Protein AF-A0A3Q0JNI1-F1 (afdb_monomer_lite)

Secondary structure (DSSP, 8-state):
--GGGTT-EEE-TT--EEEEEEEEEPTTS-SEEEEEEESSTTT-SBSSEETTEE----SSTT-EEEE-GGG-B----HHHHHHHHHT----TT-TTT-HHHHHHHH--------S-TT-----

Foldseek 3Di:
DCCVQAQFWKAFPVGWIWGFHAWQDDPPDDDIWTKTQTPDLQPAQAQCDDPPDHGGGHPHGRRIDIDDPVRIDRDDDPVRVCCVVPVPDPDPPDVPDCPPVCCVPPVDDDDDPPDPPPPDDDD

Radius of gyration: 22.75 Å; chains: 1; bounding box: 45×42×65 Å

InterPro domains:
  IPR000938 CAP Gly-rich domain [PF01302] (6-71)
  IPR000938 CAP Gly-rich domain [PS00845] (24-56)
  IPR000938 CAP Gly-rich domain [PS50245] (24-68)
  IPR000938 CAP Gly-rich domain [SM01052] (6-73)
  IPR036859 CAP Gly-rich domain superfamily [G3DSA:2.30.30.190] (3-88)
  IPR036859 CAP Gly-rich domain superfamily [SSF74924] (2-120)

Sequence (123 aa):
MMEDDIGLRVCDSEGHRGTIRYVGSVEGTQGVWYGIDWDSETRGKHDGSHNGVKYFWTHSTTSGSFMRRDKLNFGSSFMEALHRKYVETDNELTVRENVEEVKASINAPFLELVGFDQVHEEQ

Organism: Diaphorina citri (NCBI:txid121845)

Structure (mmCIF, N/CA/C/O backbone):
data_AF-A0A3Q0JNI1-F1
#
_entry.id   AF-A0A3Q0JNI1-F1
#
loop_
_atom_site.group_PDB
_atom_site.id
_atom_site.type_symbol
_atom_site.label_atom_id
_atom_site.label_alt_id
_atom_site.label_comp_id
_atom_site.label_asym_id
_atom_site.label_entity_id
_atom_site.label_seq_id
_atom_site.pdbx_PDB_ins_code
_atom_site.Cartn_x
_atom_site.Cartn_y
_atom_site.Cartn_z
_atom_site.occupancy
_atom_site.B_iso_or_equiv
_atom_site.auth_seq_id
_atom_site.auth_comp_id
_atom_site.auth_asym_id
_atom_site.auth_atom_id
_atom_site.pdbx_PDB_model_num
ATOM 1 N N . MET A 1 1 ? -6.968 -14.472 -5.081 1.00 59.44 1 MET A N 1
ATOM 2 C CA . MET A 1 1 ? -6.125 -13.954 -6.179 1.00 59.44 1 MET A CA 1
ATOM 3 C C . MET A 1 1 ? -5.735 -12.477 -6.019 1.00 59.44 1 MET A C 1
ATOM 5 O O . MET A 1 1 ? -5.139 -11.935 -6.929 1.00 59.44 1 MET A O 1
ATOM 9 N N . MET A 1 2 ? -6.061 -11.799 -4.901 1.00 67.06 2 MET A N 1
ATOM 10 C CA . MET A 1 2 ? -5.484 -10.477 -4.559 1.00 67.06 2 MET A CA 1
ATOM 11 C C . MET A 1 2 ? -4.375 -10.578 -3.495 1.00 67.06 2 MET A C 1
ATOM 13 O O . MET A 1 2 ? -3.690 -9.601 -3.225 1.00 67.06 2 MET A O 1
ATOM 17 N N . GLU A 1 3 ? -4.190 -11.753 -2.884 1.00 77.88 3 GLU A N 1
ATOM 18 C CA . GLU A 1 3 ? -3.079 -12.023 -1.958 1.00 77.88 3 GLU A CA 1
ATOM 19 C C . GLU A 1 3 ? -1.728 -12.065 -2.680 1.00 77.88 3 GLU A C 1
ATOM 21 O O . GLU A 1 3 ? -0.707 -11.757 -2.072 1.00 77.88 3 GLU A O 1
ATOM 26 N N . ASP A 1 4 ? -1.734 -12.356 -3.984 1.00 87.31 4 ASP A N 1
ATOM 27 C CA . ASP A 1 4 ? -0.543 -12.374 -4.840 1.00 87.31 4 ASP A CA 1
ATOM 28 C C . ASP A 1 4 ? 0.128 -10.988 -4.950 1.00 87.31 4 ASP A C 1
ATOM 30 O O . ASP A 1 4 ? 1.292 -10.886 -5.331 1.00 87.31 4 ASP A O 1
ATOM 34 N N . ASP A 1 5 ? -0.584 -9.917 -4.571 1.00 93.19 5 ASP A N 1
ATOM 35 C CA . ASP A 1 5 ? -0.044 -8.558 -4.539 1.00 93.19 5 ASP A CA 1
ATOM 36 C C . ASP A 1 5 ? 0.902 -8.321 -3.335 1.00 93.19 5 ASP A C 1
ATOM 38 O O . ASP A 1 5 ? 1.634 -7.326 -3.303 1.00 93.19 5 ASP A O 1
ATOM 42 N N . ILE A 1 6 ? 0.900 -9.193 -2.315 1.00 96.06 6 ILE A N 1
ATOM 43 C CA . ILE A 1 6 ? 1.763 -9.040 -1.133 1.00 96.06 6 ILE A CA 1
ATOM 44 C C . ILE A 1 6 ? 3.235 -9.190 -1.539 1.00 96.06 6 ILE A C 1
ATOM 46 O O . ILE A 1 6 ? 3.636 -10.134 -2.209 1.00 96.06 6 ILE A O 1
ATOM 50 N N . GLY A 1 7 ? 4.065 -8.250 -1.089 1.00 95.38 7 GLY A N 1
ATOM 51 C CA . GLY A 1 7 ? 5.483 -8.166 -1.436 1.00 95.38 7 GLY A CA 1
ATOM 52 C C . GLY A 1 7 ? 5.768 -7.309 -2.669 1.00 95.38 7 GLY A C 1
ATOM 53 O O . GLY A 1 7 ? 6.922 -6.928 -2.875 1.00 95.38 7 GLY A O 1
ATOM 54 N N . LEU A 1 8 ? 4.747 -6.934 -3.449 1.00 94.88 8 LEU A N 1
ATOM 55 C CA . LEU A 1 8 ? 4.937 -6.031 -4.578 1.00 94.88 8 LEU A CA 1
ATOM 56 C C . LEU A 1 8 ? 5.331 -4.625 -4.120 1.00 94.88 8 LEU A C 1
ATOM 58 O O . LEU A 1 8 ? 4.919 -4.124 -3.065 1.00 94.88 8 LEU A O 1
ATOM 62 N N . ARG A 1 9 ? 6.132 -3.983 -4.971 1.00 95.50 9 ARG A N 1
ATOM 63 C CA . ARG A 1 9 ? 6.552 -2.594 -4.828 1.00 95.50 9 ARG A CA 1
ATOM 64 C C . ARG A 1 9 ? 5.524 -1.687 -5.474 1.00 95.50 9 ARG A C 1
ATOM 66 O O . ARG A 1 9 ? 5.149 -1.884 -6.624 1.00 95.50 9 ARG A O 1
ATOM 73 N N . VAL A 1 10 ? 5.111 -0.675 -4.728 1.00 96.88 10 VAL A N 1
ATOM 74 C CA . VAL A 1 10 ? 4.124 0.305 -5.168 1.00 96.88 10 VAL A CA 1
ATOM 75 C C . VAL A 1 10 ? 4.648 1.712 -4.964 1.00 96.88 10 VAL A C 1
ATOM 77 O O . VAL A 1 10 ? 5.511 1.952 -4.113 1.00 96.88 10 VAL A O 1
ATOM 80 N N . CYS A 1 11 ? 4.103 2.652 -5.727 1.00 97.31 11 CYS A N 1
ATOM 81 C CA . CYS A 1 11 ? 4.239 4.068 -5.432 1.00 97.31 11 CYS A CA 1
ATOM 82 C C . CYS A 1 11 ? 2.882 4.764 -5.344 1.00 97.31 11 CYS A C 1
ATOM 84 O O . CYS A 1 11 ? 1.916 4.351 -5.987 1.00 97.31 11 CYS A O 1
ATOM 86 N N . ASP A 1 12 ? 2.799 5.814 -4.533 1.00 96.69 12 ASP A N 1
ATOM 87 C CA . ASP A 1 12 ? 1.640 6.705 -4.546 1.00 96.69 12 ASP A CA 1
ATOM 88 C C . ASP A 1 12 ? 1.743 7.745 -5.680 1.00 96.69 12 ASP A C 1
ATOM 90 O O . ASP A 1 12 ? 2.700 7.767 -6.460 1.00 96.69 12 ASP A O 1
ATOM 94 N N . SER A 1 13 ? 0.737 8.614 -5.782 1.00 95.25 13 SER A N 1
ATOM 95 C CA . SER A 1 13 ? 0.697 9.699 -6.770 1.00 95.25 13 SER A CA 1
ATOM 96 C C . SER A 1 13 ? 1.768 10.774 -6.567 1.00 95.25 13 SER A C 1
ATOM 98 O O . SER A 1 13 ? 2.012 11.559 -7.476 1.00 95.25 13 SER A O 1
ATOM 100 N N . GLU A 1 14 ? 2.379 10.836 -5.384 1.00 95.56 14 GLU A N 1
ATOM 101 C CA . GLU A 1 14 ? 3.425 11.801 -5.029 1.00 95.56 14 GLU A CA 1
ATOM 102 C C . GLU A 1 14 ? 4.835 11.203 -5.198 1.00 95.56 14 GLU A C 1
ATOM 104 O O . GLU A 1 14 ? 5.833 11.887 -4.989 1.00 95.56 14 GLU A O 1
ATOM 109 N N . GLY A 1 15 ? 4.931 9.935 -5.616 1.00 95.69 15 GLY A N 1
ATOM 110 C CA . GLY A 1 15 ? 6.188 9.238 -5.873 1.00 95.69 15 GLY A CA 1
ATOM 111 C C . GLY A 1 15 ? 6.791 8.536 -4.654 1.00 95.69 15 GLY A C 1
ATOM 112 O O . GLY A 1 15 ? 7.879 7.962 -4.772 1.00 95.69 15 GLY A O 1
ATOM 113 N N . HIS A 1 16 ? 6.109 8.516 -3.506 1.00 97.50 16 HIS A N 1
ATOM 114 C CA . HIS A 1 16 ? 6.560 7.751 -2.345 1.00 97.50 16 HIS A CA 1
ATOM 115 C C . HIS A 1 16 ? 6.454 6.262 -2.630 1.00 97.50 16 HIS A C 1
ATOM 117 O O . HIS A 1 16 ? 5.440 5.794 -3.145 1.00 97.50 16 HIS A O 1
ATOM 123 N N . ARG A 1 17 ? 7.498 5.513 -2.276 1.00 97.81 17 ARG A N 1
ATOM 124 C CA . ARG A 1 17 ? 7.601 4.083 -2.562 1.00 97.81 17 ARG A CA 1
ATOM 125 C C . ARG A 1 17 ? 7.418 3.257 -1.300 1.00 97.81 17 ARG A C 1
ATOM 127 O O . ARG A 1 17 ? 7.830 3.673 -0.218 1.00 97.81 17 ARG A O 1
ATOM 134 N N . GLY A 1 18 ? 6.797 2.096 -1.451 1.00 97.69 18 GLY A N 1
ATOM 135 C CA . GLY A 1 18 ? 6.553 1.169 -0.356 1.00 97.69 18 GLY A CA 1
ATOM 136 C C . GLY A 1 18 ? 6.304 -0.251 -0.841 1.00 97.69 18 GLY A C 1
ATOM 137 O O . GLY A 1 18 ? 6.245 -0.523 -2.043 1.00 97.69 18 GLY A O 1
ATOM 138 N N . THR A 1 19 ? 6.175 -1.162 0.117 1.00 97.81 19 THR A N 1
ATOM 139 C CA . THR A 1 19 ? 5.886 -2.578 -0.122 1.00 97.81 19 THR A CA 1
ATOM 140 C C . THR A 1 19 ? 4.502 -2.913 0.411 1.00 97.81 19 THR A C 1
ATOM 142 O O . THR A 1 19 ? 4.171 -2.563 1.546 1.00 97.81 19 THR A O 1
ATOM 145 N N . ILE A 1 20 ? 3.705 -3.639 -0.370 1.00 98.00 20 ILE A N 1
ATOM 146 C CA . ILE A 1 20 ? 2.439 -4.195 0.115 1.00 98.00 20 ILE A CA 1
ATOM 147 C C . ILE A 1 20 ? 2.745 -5.306 1.125 1.00 98.00 20 ILE A C 1
ATOM 149 O O . ILE A 1 20 ? 3.437 -6.273 0.815 1.00 98.00 20 ILE A O 1
ATOM 153 N N . ARG A 1 21 ? 2.219 -5.183 2.341 1.00 98.00 21 ARG A N 1
ATOM 154 C CA . ARG A 1 21 ? 2.344 -6.172 3.423 1.00 98.00 21 ARG A CA 1
ATOM 155 C C . ARG A 1 21 ? 1.028 -6.855 3.774 1.00 98.00 21 ARG A C 1
ATOM 157 O O . ARG A 1 21 ? 1.045 -7.869 4.461 1.00 98.00 21 ARG A O 1
ATOM 164 N N . TYR A 1 22 ? -0.096 -6.295 3.337 1.00 98.00 22 TYR A N 1
ATOM 165 C CA . TYR A 1 22 ? -1.424 -6.814 3.636 1.00 98.00 22 TYR A CA 1
ATOM 166 C C . TYR A 1 22 ? -2.397 -6.477 2.512 1.00 98.00 22 TYR A C 1
ATOM 168 O O . TYR A 1 22 ? -2.371 -5.358 1.999 1.00 98.00 22 TYR A O 1
ATOM 176 N N . VAL A 1 23 ? -3.282 -7.415 2.179 1.00 98.12 23 VAL A N 1
ATOM 177 C CA . VAL A 1 23 ? -4.425 -7.185 1.292 1.00 98.12 23 VAL A CA 1
ATOM 178 C C . VAL A 1 23 ? -5.645 -7.861 1.901 1.00 98.12 23 VAL A C 1
ATOM 180 O O . VAL A 1 23 ? -5.667 -9.078 2.048 1.00 98.12 23 VAL A O 1
ATOM 183 N N . GLY A 1 24 ? -6.662 -7.087 2.277 1.00 96.88 24 GLY A N 1
ATOM 184 C CA . GLY A 1 24 ? -7.862 -7.654 2.890 1.00 96.88 24 GLY A CA 1
ATOM 185 C C . GLY A 1 24 ? -8.787 -6.632 3.540 1.00 96.88 24 GLY A C 1
ATOM 186 O O . GLY A 1 24 ? -8.622 -5.423 3.384 1.00 96.88 24 GLY A O 1
ATOM 187 N N . SER A 1 25 ? -9.806 -7.123 4.240 1.00 96.81 25 SER A N 1
ATOM 188 C CA . SER A 1 25 ? -10.762 -6.296 4.979 1.00 96.81 25 SER A CA 1
ATOM 189 C C . SER A 1 25 ? -10.187 -5.813 6.310 1.00 96.81 25 SER A C 1
ATOM 191 O O . SER A 1 25 ? -9.659 -6.609 7.081 1.00 96.81 25 SER A O 1
ATOM 193 N N . VAL A 1 26 ? -10.394 -4.537 6.630 1.00 97.12 26 VAL A N 1
ATOM 194 C CA . VAL A 1 26 ? -10.060 -3.966 7.942 1.00 97.12 26 VAL A CA 1
ATOM 195 C C . VAL A 1 26 ? -11.342 -3.805 8.754 1.00 97.12 26 VAL A C 1
ATOM 197 O O . VAL A 1 26 ? -12.338 -3.289 8.241 1.00 97.12 26 VAL A O 1
ATOM 200 N N . GLU A 1 27 ? -11.330 -4.248 10.010 1.00 96.62 27 GLU A N 1
ATOM 201 C CA . GLU A 1 27 ? -12.488 -4.201 10.905 1.00 96.62 27 GLU A CA 1
ATOM 202 C C . GLU A 1 27 ? -13.070 -2.783 11.010 1.00 96.6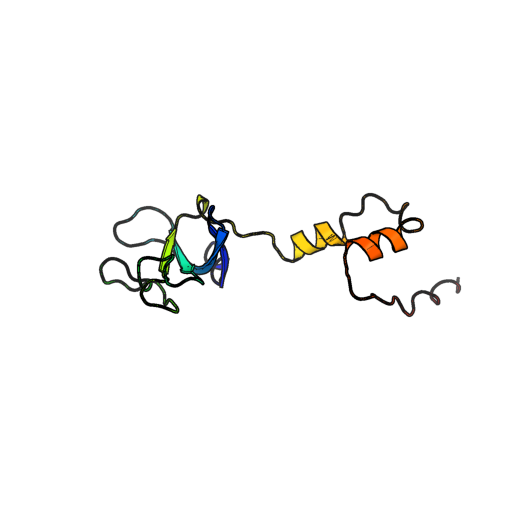2 27 GLU A C 1
ATOM 204 O O . GL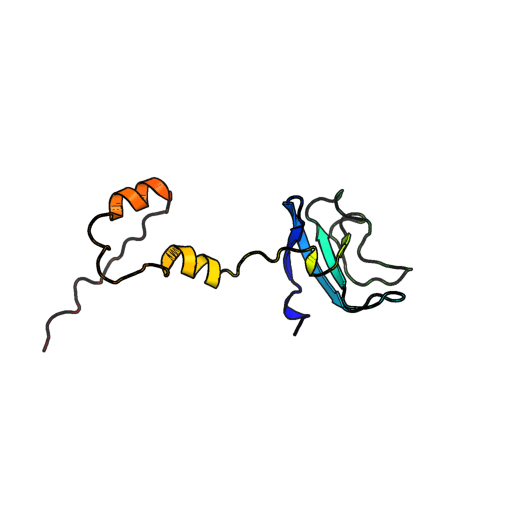U A 1 27 ? -12.341 -1.796 11.120 1.00 96.62 27 GLU A O 1
ATOM 209 N N . GLY A 1 28 ? -14.399 -2.678 10.942 1.00 94.94 28 GLY A N 1
ATOM 210 C CA . GLY A 1 28 ? -15.105 -1.394 10.971 1.00 94.94 28 GLY A CA 1
ATOM 211 C C . GLY A 1 28 ? -15.069 -0.613 9.653 1.00 94.94 28 GLY A C 1
ATOM 212 O O . GLY A 1 28 ? -15.575 0.505 9.594 1.00 94.94 28 GLY A O 1
ATOM 213 N N . THR A 1 29 ? -14.515 -1.185 8.580 1.00 95.94 29 THR A N 1
ATOM 214 C CA . THR A 1 29 ? -14.461 -0.549 7.257 1.00 95.94 29 THR A CA 1
ATOM 215 C C . THR A 1 29 ? -15.037 -1.457 6.170 1.00 95.94 29 THR A C 1
ATOM 217 O O . THR A 1 29 ? -15.132 -2.671 6.330 1.00 95.94 29 THR A O 1
ATOM 220 N N . GLN A 1 30 ? -15.429 -0.867 5.040 1.00 96.44 30 GLN A N 1
ATOM 221 C CA . GLN A 1 30 ? -15.937 -1.615 3.888 1.00 96.44 30 GLN A CA 1
ATOM 222 C C . GLN A 1 30 ? -14.862 -1.805 2.813 1.00 96.44 30 GLN A C 1
ATOM 224 O O . GLN A 1 30 ? -14.043 -0.915 2.566 1.00 96.44 30 GLN A O 1
ATOM 229 N N . GLY A 1 31 ? -14.921 -2.936 2.111 1.00 95.69 31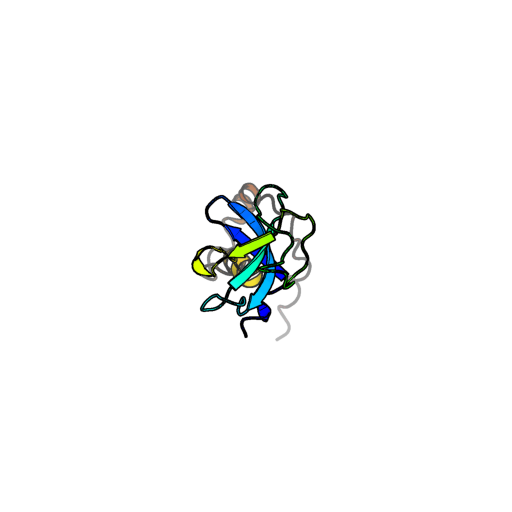 GLY A N 1
ATOM 230 C CA . GLY A 1 31 ? -14.062 -3.248 0.969 1.00 95.69 31 GLY A CA 1
ATOM 231 C C . GLY A 1 31 ? -12.635 -3.665 1.339 1.00 95.69 31 GLY A C 1
ATOM 232 O O . GLY A 1 31 ? -12.279 -3.792 2.508 1.00 95.69 31 GLY A O 1
ATOM 233 N N . VAL A 1 32 ?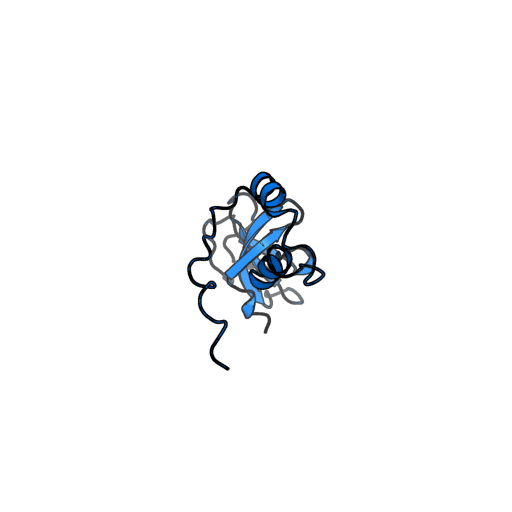 -11.816 -3.868 0.306 1.00 96.75 32 VAL A N 1
ATOM 234 C CA . VAL A 1 32 ? -10.426 -4.329 0.432 1.00 96.75 32 VAL A CA 1
ATOM 235 C C . VAL A 1 32 ? -9.481 -3.148 0.649 1.00 96.75 32 VAL A C 1
ATOM 237 O O . VAL A 1 32 ? -9.622 -2.088 0.027 1.00 96.75 32 VAL A O 1
ATOM 240 N N . TRP A 1 33 ? -8.507 -3.350 1.526 1.00 97.94 33 TRP A N 1
ATOM 241 C CA . TRP A 1 33 ? -7.439 -2.419 1.845 1.00 97.94 33 TRP A CA 1
ATOM 242 C C . TRP A 1 33 ? -6.083 -3.038 1.576 1.00 97.94 33 TRP A C 1
ATOM 244 O O . TRP A 1 33 ? -5.868 -4.223 1.816 1.00 97.94 33 TRP A O 1
ATOM 254 N N . TYR A 1 34 ? -5.167 -2.185 1.139 1.00 98.31 34 TYR A N 1
ATOM 255 C CA . TYR A 1 34 ? -3.767 -2.504 0.943 1.00 98.31 34 TYR A CA 1
ATOM 256 C C . TYR A 1 34 ? -2.975 -1.885 2.087 1.00 98.31 34 TYR A C 1
ATOM 258 O O . TYR A 1 34 ? -2.904 -0.662 2.209 1.00 98.31 34 TYR A O 1
ATOM 266 N N . GLY A 1 35 ? -2.419 -2.727 2.951 1.00 98.19 35 GLY A N 1
ATOM 267 C CA . GLY A 1 35 ? -1.483 -2.310 3.983 1.00 98.19 35 GLY A CA 1
ATOM 268 C C . GLY A 1 35 ? -0.097 -2.143 3.382 1.00 98.19 35 GLY A C 1
ATOM 269 O O . GLY A 1 35 ? 0.470 -3.110 2.877 1.00 98.19 35 GLY A O 1
ATOM 270 N N . ILE A 1 36 ? 0.426 -0.924 3.412 1.00 98.44 36 ILE A N 1
ATOM 271 C CA . ILE A 1 36 ? 1.712 -0.546 2.830 1.00 98.44 36 ILE A CA 1
ATOM 272 C C . ILE A 1 36 ? 2.693 -0.223 3.946 1.00 98.44 36 ILE A C 1
ATOM 274 O O . ILE A 1 36 ? 2.350 0.517 4.865 1.00 98.44 36 ILE A O 1
ATOM 278 N N . ASP A 1 37 ? 3.901 -0.756 3.834 1.00 98.56 37 ASP A N 1
ATOM 279 C CA . ASP A 1 37 ? 5.088 -0.365 4.594 1.00 98.56 37 ASP A CA 1
ATOM 280 C C . ASP A 1 37 ? 5.919 0.551 3.687 1.00 98.56 37 ASP A C 1
ATOM 282 O O . ASP A 1 37 ? 6.497 0.091 2.697 1.00 98.56 37 ASP A O 1
ATOM 286 N N . TRP A 1 38 ? 5.857 1.861 3.936 1.00 98.44 38 TRP A N 1
ATOM 287 C CA . TRP A 1 38 ? 6.553 2.874 3.139 1.00 98.44 38 TRP A CA 1
ATOM 288 C C . TRP A 1 38 ? 8.052 2.842 3.412 1.00 98.44 38 TRP A C 1
ATOM 290 O O . TRP A 1 38 ? 8.448 2.606 4.540 1.00 98.44 38 TRP A O 1
ATOM 300 N N . ASP A 1 39 ? 8.885 3.161 2.422 1.00 97.94 39 ASP A N 1
ATOM 301 C CA . ASP A 1 39 ? 10.340 3.250 2.627 1.00 97.94 39 ASP A CA 1
ATOM 302 C C . ASP A 1 39 ? 10.727 4.447 3.507 1.00 97.94 39 ASP A C 1
ATOM 304 O O . ASP A 1 39 ? 11.728 4.414 4.213 1.00 97.94 39 ASP A O 1
ATOM 308 N N . SER A 1 40 ? 9.943 5.527 3.432 1.00 96.88 40 SER A N 1
ATOM 309 C CA . SER A 1 40 ? 10.116 6.705 4.279 1.00 96.88 40 SER A CA 1
ATOM 310 C C . SER A 1 40 ? 9.258 6.578 5.532 1.00 96.88 40 SER A C 1
ATOM 312 O O . SER A 1 40 ? 8.028 6.503 5.453 1.00 96.88 40 SER A O 1
ATOM 314 N N . GLU A 1 41 ? 9.898 6.638 6.697 1.00 94.81 41 GLU A N 1
ATOM 315 C CA . GLU A 1 41 ? 9.238 6.532 8.001 1.00 94.81 41 GLU A CA 1
ATOM 316 C C . GLU A 1 41 ? 8.192 7.624 8.254 1.00 94.81 41 GLU A C 1
ATOM 318 O O . GLU A 1 41 ? 7.225 7.404 8.983 1.00 94.81 41 GLU A O 1
ATOM 323 N N . THR A 1 42 ? 8.357 8.796 7.637 1.00 95.00 42 THR A N 1
ATOM 324 C CA . THR A 1 42 ? 7.474 9.955 7.833 1.00 95.00 42 THR A CA 1
ATOM 325 C C . THR A 1 42 ? 6.244 9.935 6.931 1.00 95.00 42 THR A C 1
ATOM 327 O O . THR A 1 42 ? 5.339 10.747 7.115 1.00 95.00 42 THR A O 1
ATOM 330 N N . ARG A 1 43 ? 6.187 9.021 5.952 1.00 96.44 43 ARG A N 1
ATOM 331 C CA . ARG A 1 43 ? 5.084 8.960 4.984 1.00 96.44 43 ARG A CA 1
ATOM 332 C C . ARG A 1 43 ? 3.850 8.250 5.534 1.00 96.44 43 ARG A C 1
ATOM 334 O O . ARG A 1 43 ? 2.731 8.546 5.104 1.00 96.44 43 ARG A O 1
ATOM 341 N N . GLY A 1 44 ? 4.040 7.269 6.407 1.00 94.44 44 GLY A N 1
ATOM 342 C CA . GLY A 1 44 ? 2.935 6.498 6.955 1.00 94.44 44 GLY A CA 1
ATOM 343 C C . GLY A 1 44 ? 2.220 7.203 8.109 1.00 94.44 44 GLY A C 1
ATOM 344 O O . GLY A 1 44 ? 2.335 8.407 8.319 1.00 94.44 44 GLY A O 1
ATOM 345 N N . LYS A 1 45 ? 1.414 6.430 8.835 1.00 95.62 45 LYS A N 1
ATOM 346 C CA . LYS A 1 45 ? 0.577 6.894 9.949 1.00 95.62 45 LYS A CA 1
ATOM 347 C C . LYS A 1 45 ? 0.623 5.971 11.163 1.00 95.62 45 LYS A C 1
ATOM 349 O O . LYS A 1 45 ? 0.296 6.409 12.259 1.00 95.62 45 LYS A O 1
ATOM 354 N N . HIS A 1 46 ? 0.946 4.696 10.965 1.00 97.12 46 HIS A N 1
ATOM 355 C CA . HIS A 1 46 ? 0.814 3.657 11.986 1.00 97.12 46 HIS A CA 1
ATOM 356 C C . HIS A 1 46 ? 1.812 2.519 11.767 1.00 97.12 46 HIS A C 1
ATOM 358 O O . HIS A 1 46 ? 2.507 2.469 10.761 1.00 97.12 46 HIS A O 1
ATOM 364 N N . ASP A 1 47 ? 1.828 1.557 12.680 1.00 98.00 47 ASP A N 1
ATOM 365 C CA . ASP A 1 47 ? 2.740 0.408 12.704 1.00 98.00 47 ASP A CA 1
ATOM 366 C C . ASP A 1 47 ? 2.155 -0.853 12.027 1.00 98.00 47 ASP A C 1
ATOM 368 O O . ASP A 1 47 ? 2.636 -1.971 12.219 1.00 98.00 47 ASP A O 1
ATOM 372 N N . GLY A 1 48 ? 1.038 -0.679 11.318 1.00 97.62 48 GLY A N 1
ATOM 373 C CA . GLY A 1 48 ? 0.266 -1.751 10.674 1.00 97.62 48 GLY A CA 1
ATOM 374 C C . GLY A 1 48 ? -0.913 -2.266 11.507 1.00 97.62 48 GLY A C 1
ATOM 375 O O . GLY A 1 48 ? -1.539 -3.265 11.142 1.00 97.62 48 GLY A O 1
ATOM 376 N N . SER A 1 49 ? -1.232 -1.594 12.617 1.00 98.00 49 SER A N 1
ATOM 377 C CA . SER A 1 49 ? -2.446 -1.835 13.398 1.00 98.00 49 SER A CA 1
ATOM 378 C C . SER A 1 49 ? -3.586 -0.857 13.074 1.00 98.00 49 SER A C 1
ATOM 380 O O . SER A 1 49 ? -3.364 0.273 12.633 1.00 98.00 49 SER A O 1
ATOM 382 N N . HIS A 1 50 ? -4.824 -1.298 13.302 1.00 96.88 50 HIS A N 1
ATOM 383 C CA . HIS A 1 50 ? -6.028 -0.465 13.292 1.00 96.88 50 HIS A CA 1
ATOM 384 C C . HIS A 1 50 ? -6.958 -0.906 14.429 1.00 96.88 50 HIS A C 1
ATOM 386 O O . HIS A 1 50 ? -7.244 -2.094 14.556 1.00 96.88 50 HIS A O 1
ATOM 392 N N . ASN A 1 51 ? -7.401 0.037 15.270 1.00 94.50 51 ASN A N 1
ATOM 393 C CA . ASN A 1 51 ? -8.267 -0.208 16.437 1.00 94.50 51 ASN A CA 1
ATOM 394 C C . ASN A 1 51 ? -7.788 -1.352 17.358 1.00 94.50 51 ASN A C 1
ATOM 396 O O . ASN A 1 51 ? -8.581 -2.154 17.836 1.00 94.50 51 ASN A O 1
ATOM 400 N N . GLY A 1 52 ? -6.476 -1.439 17.600 1.00 95.31 52 GLY A N 1
ATOM 401 C CA . GLY A 1 52 ? -5.878 -2.461 18.471 1.00 95.31 52 GLY A CA 1
ATOM 402 C C . GLY A 1 52 ? -5.649 -3.825 17.809 1.00 95.31 52 GLY A C 1
ATOM 403 O O . GLY A 1 52 ? -5.003 -4.682 18.406 1.00 95.31 52 GLY A O 1
ATOM 404 N N . VAL A 1 53 ? -6.100 -4.020 16.566 1.00 97.50 53 VAL A N 1
ATOM 405 C CA . VAL A 1 53 ? -5.849 -5.238 15.783 1.00 97.50 53 VAL A CA 1
ATOM 406 C C . VAL A 1 53 ? -4.634 -5.029 14.883 1.00 97.50 53 VAL A C 1
ATOM 408 O O . VAL A 1 53 ? -4.544 -4.028 14.173 1.00 97.50 53 VAL A O 1
ATOM 411 N N . LYS A 1 54 ? -3.689 -5.974 14.903 1.00 98.00 54 LYS A N 1
ATOM 412 C CA . LYS A 1 54 ? -2.475 -5.956 14.075 1.00 98.00 54 LYS A CA 1
ATOM 413 C C . LYS A 1 54 ? -2.722 -6.701 12.762 1.00 98.00 54 LYS A C 1
ATOM 415 O O . LYS A 1 54 ? -3.003 -7.894 12.791 1.00 98.00 54 LYS A O 1
ATOM 420 N N . TYR A 1 55 ? -2.582 -6.013 11.631 1.00 98.06 55 TYR A N 1
ATOM 421 C CA . TYR A 1 55 ? -2.795 -6.600 10.299 1.00 98.06 55 TYR A CA 1
ATOM 422 C C . TYR A 1 55 ? -1.478 -6.939 9.603 1.00 98.06 55 TYR A C 1
ATOM 424 O O . TYR A 1 55 ? -1.383 -7.946 8.909 1.00 98.06 55 TYR A O 1
ATOM 432 N N . PHE A 1 56 ? -0.452 -6.108 9.795 1.00 98.19 56 PHE A N 1
ATOM 433 C CA . PHE A 1 56 ? 0.888 -6.334 9.262 1.00 98.19 56 PHE A CA 1
ATOM 434 C C . PHE A 1 56 ? 1.961 -5.683 10.134 1.00 98.19 56 PHE A C 1
ATOM 436 O O . PHE A 1 56 ? 1.665 -4.882 11.022 1.00 98.19 56 PHE A O 1
ATOM 443 N N . TRP A 1 57 ? 3.214 -6.049 9.873 1.00 98.06 57 TRP A N 1
ATOM 444 C CA . TRP A 1 57 ? 4.389 -5.434 10.478 1.00 98.06 57 TRP A CA 1
ATOM 445 C C . TRP A 1 57 ? 5.038 -4.463 9.503 1.00 98.06 57 TRP A C 1
ATOM 447 O O . TRP A 1 57 ? 5.124 -4.729 8.302 1.00 98.06 57 TRP A O 1
ATOM 457 N N . THR A 1 58 ? 5.492 -3.347 10.049 1.00 97.94 58 THR A N 1
ATOM 458 C CA . THR A 1 58 ? 6.208 -2.294 9.340 1.00 97.94 58 THR A CA 1
ATOM 459 C C . THR A 1 58 ? 7.628 -2.196 9.875 1.00 97.94 58 THR A C 1
ATOM 461 O O . THR A 1 58 ? 7.902 -2.628 10.998 1.00 97.94 58 THR A O 1
ATOM 464 N N . HIS A 1 59 ? 8.541 -1.630 9.090 1.00 97.56 59 HIS A N 1
ATOM 465 C CA . HIS A 1 59 ? 9.926 -1.468 9.537 1.00 97.56 59 HIS A CA 1
ATOM 466 C C . HIS A 1 59 ? 10.080 -0.360 10.602 1.00 97.56 59 HIS A C 1
ATOM 468 O O . HIS A 1 59 ? 10.969 -0.442 11.445 1.00 97.56 59 HIS A O 1
ATOM 474 N N . SER A 1 60 ? 9.185 0.636 10.601 1.00 97.12 60 SER A N 1
ATOM 475 C CA . SER A 1 60 ? 9.098 1.710 11.604 1.00 97.12 60 SER A CA 1
ATOM 476 C C . SER A 1 60 ? 7.655 1.909 12.083 1.00 97.12 60 SER A C 1
ATOM 478 O O . SER A 1 60 ? 6.705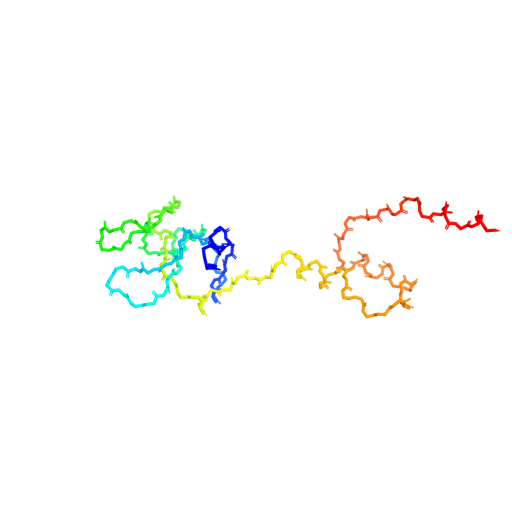 1.632 11.342 1.00 97.12 60 SER A O 1
ATOM 480 N N . THR A 1 61 ? 7.460 2.412 13.304 1.00 96.81 61 THR A N 1
ATOM 481 C CA . THR A 1 61 ? 6.137 2.562 13.948 1.00 96.81 61 THR A CA 1
ATOM 482 C C . THR A 1 61 ? 5.212 3.557 13.250 1.00 96.81 61 THR A C 1
ATOM 484 O O . THR A 1 61 ? 4.005 3.531 13.479 1.00 96.81 61 THR A O 1
ATOM 487 N N . THR A 1 62 ? 5.750 4.412 12.383 1.00 97.19 62 THR A N 1
ATOM 488 C CA . THR A 1 62 ? 4.981 5.404 11.621 1.00 97.19 62 THR A CA 1
ATOM 489 C C . THR A 1 62 ? 5.003 5.153 10.121 1.00 97.19 62 THR A C 1
ATOM 491 O O . THR A 1 62 ? 4.398 5.910 9.381 1.00 97.19 62 THR A O 1
ATOM 494 N N . SER A 1 63 ? 5.653 4.092 9.644 1.00 98.06 63 SER A N 1
ATOM 495 C CA . SER A 1 63 ? 5.829 3.839 8.203 1.00 98.06 63 SER A CA 1
ATOM 496 C C . SER A 1 63 ? 4.643 3.143 7.522 1.00 98.06 63 SER A C 1
ATOM 498 O O . SER A 1 63 ? 4.597 3.050 6.300 1.00 98.06 63 SER A O 1
ATOM 500 N N . GLY A 1 64 ? 3.646 2.677 8.273 1.00 98.25 64 GLY A N 1
ATOM 501 C CA . GLY A 1 64 ? 2.496 1.943 7.749 1.00 98.25 64 GLY A CA 1
ATOM 502 C C . GLY A 1 64 ? 1.354 2.824 7.250 1.00 98.25 64 GLY A C 1
ATOM 503 O O . GLY A 1 64 ? 1.080 3.891 7.799 1.00 98.25 64 GLY A O 1
ATOM 504 N N . SER A 1 65 ? 0.616 2.373 6.238 1.00 98.25 65 SER A N 1
ATOM 505 C CA . SER A 1 65 ? -0.668 2.968 5.828 1.00 98.25 65 SER A CA 1
ATOM 506 C C . SER A 1 65 ? -1.633 1.934 5.264 1.00 98.25 65 SER A C 1
ATOM 508 O O . SER A 1 65 ? -1.209 1.036 4.549 1.00 98.25 65 SER A O 1
ATOM 510 N N . PHE A 1 66 ? -2.933 2.106 5.501 1.00 98.00 66 PHE A N 1
ATOM 511 C CA . PHE A 1 66 ? -3.977 1.444 4.714 1.00 98.00 66 PHE A CA 1
ATOM 512 C C . PHE A 1 66 ? -4.392 2.335 3.537 1.00 98.00 66 PHE A C 1
ATOM 514 O O . PHE A 1 66 ? -4.827 3.473 3.721 1.00 98.00 66 PHE A O 1
ATOM 521 N N . MET A 1 67 ? -4.249 1.819 2.319 1.00 97.56 67 MET A N 1
ATOM 522 C CA . MET A 1 67 ? -4.522 2.512 1.057 1.00 97.56 67 MET A CA 1
ATOM 523 C C . MET A 1 67 ? -5.538 1.728 0.218 1.00 97.56 67 MET A C 1
ATOM 525 O O . MET A 1 67 ? -5.687 0.513 0.360 1.00 97.56 67 MET A O 1
ATOM 529 N N . ARG A 1 68 ? -6.244 2.420 -0.682 1.00 96.81 68 ARG A N 1
ATOM 530 C CA . ARG A 1 68 ? -7.069 1.777 -1.717 1.00 96.81 68 ARG A CA 1
ATOM 531 C C . ARG A 1 68 ? -6.218 1.459 -2.939 1.00 96.81 68 ARG A C 1
ATOM 533 O O . ARG A 1 68 ? -5.287 2.207 -3.230 1.00 96.81 68 ARG A O 1
ATOM 540 N N . ARG A 1 69 ? -6.588 0.404 -3.673 1.00 95.38 69 ARG A N 1
ATOM 541 C CA . ARG A 1 69 ? -5.893 -0.023 -4.899 1.00 95.38 69 ARG A CA 1
ATOM 542 C C . ARG A 1 69 ? -5.711 1.136 -5.882 1.00 95.38 69 ARG A C 1
ATOM 544 O O . ARG A 1 69 ? -4.605 1.352 -6.349 1.00 95.38 69 ARG A O 1
ATOM 551 N N . ASP A 1 70 ? -6.746 1.950 -6.082 1.00 95.81 70 ASP A N 1
ATOM 552 C CA . ASP A 1 70 ? -6.736 3.076 -7.035 1.00 95.81 70 ASP A CA 1
ATOM 553 C C . ASP A 1 70 ? -5.790 4.224 -6.646 1.00 95.81 70 ASP A C 1
ATOM 555 O O . ASP A 1 70 ? -5.563 5.149 -7.423 1.00 95.81 70 ASP A O 1
ATOM 559 N N . LYS A 1 71 ? -5.260 4.210 -5.418 1.00 96.56 71 LYS A N 1
ATOM 560 C CA . LYS A 1 71 ? -4.265 5.178 -4.934 1.00 96.56 71 LYS A CA 1
ATOM 561 C C . LYS A 1 71 ? -2.836 4.649 -5.031 1.00 96.56 71 LYS A C 1
ATOM 563 O O . LYS A 1 71 ? -1.917 5.331 -4.583 1.00 96.56 71 LYS A O 1
ATOM 568 N N . LEU A 1 72 ? -2.660 3.450 -5.578 1.00 96.56 72 LEU A N 1
ATOM 569 C CA . LEU A 1 72 ? -1.382 2.774 -5.707 1.00 96.56 72 LEU A CA 1
ATOM 570 C C . LEU A 1 72 ? -1.087 2.514 -7.178 1.00 96.56 72 LEU A C 1
ATOM 572 O O . LEU A 1 72 ? -1.916 2.001 -7.924 1.00 96.56 72 LEU A O 1
ATOM 576 N N . ASN A 1 73 ? 0.135 2.831 -7.572 1.00 96.06 73 ASN A N 1
ATOM 577 C CA . ASN A 1 73 ? 0.700 2.426 -8.841 1.00 96.06 73 ASN A CA 1
ATOM 578 C C . ASN A 1 73 ? 1.604 1.209 -8.599 1.00 96.06 73 ASN A C 1
ATOM 580 O O . ASN A 1 73 ? 2.565 1.291 -7.836 1.00 96.06 73 ASN A O 1
ATOM 584 N N . PHE A 1 74 ? 1.273 0.090 -9.244 1.00 93.75 74 PHE A N 1
ATOM 585 C CA . PHE A 1 74 ? 1.973 -1.197 -9.137 1.00 93.75 74 PHE A CA 1
ATOM 586 C C . PHE A 1 74 ? 3.177 -1.302 -10.088 1.00 93.75 74 PHE A C 1
ATOM 588 O O . PHE A 1 74 ? 3.874 -2.314 -10.107 1.00 93.75 74 PHE A O 1
ATOM 595 N N . GLY A 1 75 ? 3.440 -0.251 -10.867 1.00 86.94 75 GLY A N 1
ATOM 596 C CA . GLY A 1 75 ? 4.463 -0.247 -11.898 1.00 86.94 75 GLY A CA 1
ATOM 597 C C . GLY A 1 75 ? 4.101 -1.152 -13.073 1.00 86.94 75 GLY A C 1
ATOM 598 O O . GLY A 1 75 ? 2.932 -1.359 -13.385 1.00 86.94 75 GLY A O 1
ATOM 599 N N . SER A 1 76 ? 5.140 -1.662 -13.731 1.00 84.69 76 SER A N 1
ATOM 600 C CA . SER A 1 76 ? 5.036 -2.651 -14.810 1.00 84.69 76 SER A CA 1
ATOM 601 C C . SER A 1 76 ? 5.743 -3.924 -14.371 1.00 84.69 76 SER A C 1
ATOM 603 O O . SER A 1 76 ? 6.723 -3.872 -13.618 1.00 84.69 76 SER A O 1
ATOM 605 N N . SER A 1 77 ? 5.244 -5.070 -14.826 1.00 81.50 77 SER A N 1
ATOM 606 C CA . SER A 1 77 ? 5.921 -6.338 -14.552 1.00 81.50 77 SER A CA 1
ATOM 607 C C . SER A 1 77 ? 7.294 -6.364 -15.233 1.00 81.50 77 SER A C 1
ATOM 609 O O . SER A 1 77 ? 7.504 -5.696 -16.246 1.00 81.50 77 SER A O 1
ATOM 611 N N . PHE A 1 78 ? 8.234 -7.162 -14.713 1.00 79.62 78 PHE A N 1
ATOM 612 C CA . PHE A 1 78 ? 9.534 -7.329 -15.372 1.00 79.62 78 PHE A CA 1
ATOM 613 C C . PHE A 1 78 ? 9.371 -7.766 -16.833 1.00 79.62 78 PHE A C 1
ATOM 615 O O . PHE A 1 78 ? 10.032 -7.208 -17.699 1.00 79.62 78 PHE A O 1
ATOM 622 N N . MET A 1 79 ? 8.455 -8.700 -17.111 1.00 83.19 79 MET A N 1
ATOM 623 C CA . MET A 1 79 ? 8.174 -9.173 -18.471 1.00 83.19 79 MET A CA 1
ATOM 624 C C . MET A 1 79 ? 7.646 -8.067 -19.380 1.00 83.19 79 MET A C 1
ATOM 626 O O . MET A 1 79 ? 8.078 -7.958 -20.519 1.00 83.19 79 MET A O 1
ATOM 630 N N . GLU A 1 80 ? 6.757 -7.217 -18.878 1.00 85.62 80 GLU A N 1
ATOM 631 C CA . GLU A 1 80 ? 6.233 -6.077 -19.633 1.00 85.62 80 GLU A CA 1
ATOM 632 C C . GLU A 1 80 ? 7.331 -5.047 -19.920 1.00 85.62 80 GLU A C 1
ATOM 6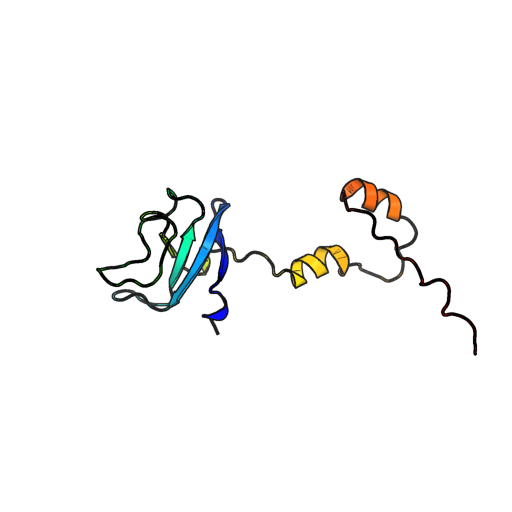34 O O . GLU A 1 80 ? 7.490 -4.595 -21.052 1.00 85.62 80 GLU A O 1
ATOM 639 N N . ALA A 1 81 ? 8.152 -4.728 -18.916 1.00 86.00 81 ALA A N 1
ATOM 640 C CA . ALA A 1 81 ? 9.293 -3.839 -19.089 1.00 86.00 81 ALA A CA 1
ATOM 641 C C . ALA A 1 81 ? 10.343 -4.425 -20.050 1.00 86.00 81 ALA A C 1
ATOM 643 O O . ALA A 1 81 ? 10.925 -3.685 -20.845 1.00 86.00 81 ALA A O 1
ATOM 644 N N . LEU A 1 82 ? 10.573 -5.742 -19.992 1.00 86.19 82 LEU A N 1
ATOM 645 C CA . LEU A 1 82 ? 11.470 -6.470 -20.884 1.00 86.19 82 LEU A CA 1
ATOM 646 C C . LEU A 1 82 ? 10.936 -6.439 -22.314 1.00 86.19 82 LEU A C 1
ATOM 648 O O . LEU A 1 82 ? 11.678 -6.079 -23.220 1.00 86.19 82 LEU A O 1
ATOM 652 N N . HIS A 1 83 ? 9.659 -6.766 -22.515 1.00 84.50 83 HIS A N 1
ATOM 653 C CA . HIS A 1 83 ? 9.048 -6.756 -23.835 1.00 84.50 83 HIS A CA 1
ATOM 654 C C . HIS A 1 83 ? 9.115 -5.367 -24.457 1.00 84.50 83 HIS A C 1
ATOM 656 O O . HIS A 1 83 ? 9.638 -5.226 -25.555 1.00 84.50 83 HIS A O 1
ATOM 662 N N . ARG A 1 84 ? 8.728 -4.326 -23.719 1.00 79.62 84 ARG A N 1
ATOM 663 C CA . ARG A 1 84 ? 8.808 -2.945 -24.207 1.00 79.62 84 ARG A CA 1
ATOM 664 C C . ARG A 1 84 ? 10.229 -2.513 -24.574 1.00 79.62 84 ARG A C 1
ATOM 666 O O . ARG A 1 84 ? 10.422 -1.691 -25.459 1.00 79.62 84 ARG A O 1
ATOM 673 N N . LYS A 1 85 ? 11.240 -3.007 -23.853 1.00 82.69 85 LYS A N 1
ATOM 674 C CA . LYS A 1 85 ? 12.634 -2.589 -24.058 1.00 82.69 85 LYS A CA 1
ATOM 675 C C . LYS A 1 85 ? 13.378 -3.432 -25.098 1.00 82.69 85 LYS A C 1
ATOM 677 O O . LYS A 1 85 ? 14.309 -2.919 -25.710 1.00 82.69 85 LYS A O 1
ATOM 682 N N . TYR A 1 86 ? 13.010 -4.701 -25.259 1.00 79.12 86 TYR A N 1
ATOM 683 C CA . TYR A 1 86 ? 13.803 -5.689 -26.000 1.00 79.12 86 TYR A CA 1
ATOM 684 C C . TYR A 1 86 ? 13.008 -6.530 -27.013 1.00 79.12 86 TYR A C 1
ATOM 686 O O . TYR A 1 86 ? 13.634 -7.241 -27.790 1.00 79.12 86 TYR A O 1
ATOM 694 N N . VAL A 1 87 ? 11.669 -6.500 -27.007 1.00 77.00 87 VAL A N 1
ATOM 695 C CA . VAL A 1 87 ? 10.819 -7.367 -27.856 1.00 77.00 87 VAL A CA 1
ATOM 696 C C . VAL A 1 87 ? 9.857 -6.576 -28.739 1.00 77.00 87 VAL A C 1
ATOM 698 O O . VAL A 1 87 ? 9.581 -7.021 -29.847 1.00 77.00 87 VAL A O 1
ATOM 701 N N . GLU A 1 88 ? 9.395 -5.394 -28.318 1.00 61.94 88 GLU A N 1
ATOM 702 C CA . GLU A 1 88 ? 8.672 -4.438 -29.168 1.00 61.94 88 GLU A CA 1
ATOM 703 C C . GLU A 1 88 ? 9.646 -3.806 -30.174 1.00 61.94 88 GLU A C 1
ATOM 705 O O . GLU A 1 88 ? 10.023 -2.640 -30.107 1.00 61.94 88 GLU A O 1
ATOM 710 N N . THR A 1 89 ? 10.098 -4.648 -31.099 1.00 50.69 89 THR A N 1
ATOM 711 C CA . THR A 1 89 ? 10.677 -4.277 -32.379 1.00 50.69 89 THR A CA 1
ATOM 712 C C . THR A 1 89 ? 9.565 -4.540 -33.377 1.00 50.69 89 THR A C 1
ATOM 714 O O . THR A 1 89 ? 9.276 -5.695 -33.691 1.00 50.69 89 THR A O 1
ATOM 717 N N . ASP A 1 90 ? 8.901 -3.493 -33.857 1.00 52.91 90 ASP A N 1
ATOM 718 C CA . ASP A 1 90 ? 8.159 -3.658 -35.095 1.00 52.91 90 ASP A CA 1
ATOM 719 C C . ASP A 1 90 ? 9.172 -4.049 -36.177 1.00 52.91 90 ASP A C 1
ATOM 721 O O . ASP A 1 90 ? 10.054 -3.276 -36.550 1.00 52.91 90 ASP A O 1
ATOM 725 N N . ASN A 1 91 ? 8.969 -5.255 -36.696 1.00 46.03 91 ASN A N 1
ATOM 726 C CA . ASN A 1 91 ? 9.473 -5.763 -37.959 1.00 46.03 91 ASN A CA 1
ATOM 727 C C . ASN A 1 91 ? 10.957 -6.171 -38.039 1.00 46.03 91 ASN A C 1
ATOM 729 O O . ASN A 1 91 ? 11.892 -5.394 -37.874 1.00 46.03 91 ASN A O 1
ATOM 733 N N . GLU A 1 92 ? 11.119 -7.413 -38.479 1.00 48.16 92 GLU A N 1
ATOM 734 C CA . GLU A 1 92 ? 12.294 -8.165 -38.940 1.00 48.16 92 GLU A CA 1
ATOM 735 C C . GLU A 1 92 ? 13.258 -7.465 -39.939 1.00 48.16 92 GLU A C 1
ATOM 737 O O . GLU A 1 92 ? 14.098 -8.134 -40.532 1.00 48.16 92 GLU A O 1
ATOM 742 N N . LEU A 1 93 ? 13.188 -6.146 -40.174 1.00 45.09 93 LEU A N 1
ATOM 743 C CA . LEU A 1 93 ? 13.879 -5.484 -41.296 1.00 45.09 93 LEU A CA 1
ATOM 744 C C . LEU A 1 93 ? 14.844 -4.333 -40.944 1.00 45.09 93 LEU A C 1
ATOM 746 O O . LEU A 1 93 ? 15.537 -3.863 -41.841 1.00 45.09 93 LEU A O 1
ATOM 750 N N . THR A 1 94 ? 14.976 -3.889 -39.688 1.00 45.16 94 THR A N 1
ATOM 751 C CA . THR A 1 94 ? 15.803 -2.697 -39.346 1.00 45.16 94 THR A CA 1
ATOM 752 C C . THR A 1 94 ? 17.060 -2.972 -38.512 1.00 45.16 94 THR A C 1
ATOM 754 O O . THR A 1 94 ? 17.803 -2.046 -38.190 1.00 45.16 94 THR A O 1
ATOM 757 N N . VAL A 1 95 ? 17.378 -4.237 -38.213 1.00 51.12 95 VAL A N 1
ATOM 758 C CA . VAL A 1 95 ? 18.483 -4.609 -37.298 1.00 51.12 95 VAL A CA 1
ATOM 759 C C . VAL A 1 95 ? 19.880 -4.210 -37.813 1.00 51.12 95 VAL A C 1
ATOM 761 O O . VAL A 1 95 ? 20.830 -4.174 -37.037 1.00 51.12 95 VAL A O 1
ATOM 764 N N . ARG A 1 96 ? 20.051 -3.866 -39.097 1.00 49.25 96 ARG A N 1
ATOM 765 C CA . ARG A 1 96 ? 21.389 -3.601 -39.655 1.00 49.25 96 ARG A CA 1
ATOM 766 C C . ARG A 1 96 ? 21.890 -2.160 -39.557 1.00 49.25 96 ARG A C 1
ATOM 768 O O . ARG A 1 96 ? 23.103 -1.992 -39.555 1.00 49.25 96 ARG A O 1
ATOM 775 N N . GLU A 1 97 ? 21.037 -1.142 -39.454 1.00 48.44 97 GLU A N 1
ATOM 776 C CA . GLU A 1 97 ? 21.525 0.241 -39.633 1.00 48.44 97 GLU A CA 1
ATOM 777 C C . GLU A 1 97 ? 21.780 1.020 -38.335 1.00 48.44 97 GLU A C 1
ATOM 779 O O . GLU A 1 97 ? 22.669 1.865 -38.319 1.00 48.44 97 GLU A O 1
ATOM 784 N N . ASN A 1 98 ? 21.132 0.696 -37.209 1.00 54.53 98 ASN A N 1
ATOM 785 C CA . ASN A 1 98 ? 21.150 1.600 -36.041 1.00 54.53 98 ASN A CA 1
ATOM 786 C C . ASN A 1 98 ? 21.783 1.019 -34.765 1.00 54.53 98 ASN A C 1
ATOM 788 O O . ASN A 1 98 ? 21.550 1.512 -33.661 1.00 54.53 98 ASN A O 1
ATOM 792 N N . VAL A 1 99 ? 22.621 -0.012 -34.891 1.00 55.44 99 VAL A N 1
ATOM 793 C CA . VAL A 1 99 ? 23.272 -0.661 -33.739 1.00 55.44 99 VAL A CA 1
ATOM 794 C C . VAL A 1 99 ? 24.162 0.316 -32.951 1.00 55.44 99 VAL A C 1
ATOM 796 O O . VAL A 1 99 ? 24.190 0.266 -31.725 1.00 55.44 99 VAL A O 1
ATOM 799 N N . GLU A 1 100 ? 24.848 1.243 -33.622 1.00 58.19 100 GLU A N 1
ATOM 800 C CA . GLU A 1 100 ? 25.724 2.234 -32.973 1.00 58.19 100 GLU A CA 1
ATOM 801 C C . GLU A 1 100 ? 24.943 3.351 -32.255 1.00 58.19 100 GLU A C 1
ATOM 803 O O . GLU A 1 100 ? 25.331 3.798 -31.175 1.00 58.19 100 GLU A O 1
ATOM 808 N N . GLU A 1 101 ? 23.797 3.761 -32.798 1.00 60.75 101 GLU A N 1
ATOM 809 C CA . GLU A 1 101 ? 22.982 4.854 -32.251 1.00 60.75 101 GLU A CA 1
ATOM 810 C C . GLU A 1 101 ? 22.174 4.403 -31.020 1.00 60.75 101 GLU A C 1
ATOM 812 O O . GLU A 1 101 ? 22.039 5.124 -30.022 1.00 60.75 101 GLU A O 1
ATOM 817 N N . VAL A 1 102 ? 21.725 3.144 -31.032 1.00 57.66 102 VAL A N 1
ATOM 818 C CA . VAL A 1 102 ? 21.109 2.500 -29.867 1.00 57.66 102 VAL A CA 1
ATOM 819 C C . VAL A 1 102 ? 22.147 2.300 -28.758 1.00 57.66 102 VAL A C 1
ATOM 821 O O . VAL A 1 102 ? 21.863 2.641 -27.613 1.00 57.66 102 VAL A O 1
ATOM 824 N N . LYS A 1 103 ? 23.378 1.860 -29.069 1.00 56.53 103 LYS A N 1
ATOM 825 C CA . LYS A 1 103 ? 24.472 1.732 -28.079 1.00 56.53 103 LYS A CA 1
ATOM 826 C C . LYS A 1 103 ? 24.777 3.050 -27.361 1.00 56.53 103 LYS A C 1
ATOM 828 O O . LYS A 1 103 ? 24.960 3.045 -26.143 1.00 56.53 103 LYS A O 1
ATOM 833 N N . ALA A 1 104 ? 24.805 4.164 -28.094 1.00 61.34 104 ALA A N 1
ATOM 834 C CA . ALA A 1 104 ? 25.120 5.481 -27.542 1.00 61.34 104 ALA A CA 1
ATOM 835 C C . ALA A 1 104 ? 24.022 6.030 -26.614 1.00 61.34 104 ALA A C 1
ATOM 837 O O . ALA A 1 104 ? 24.320 6.732 -25.649 1.00 61.34 104 ALA A O 1
ATOM 838 N N . SER A 1 105 ? 22.756 5.703 -26.880 1.00 58.12 105 SER A N 1
ATOM 839 C CA . SER A 1 105 ? 21.615 6.255 -26.142 1.00 58.12 105 SER A CA 1
ATOM 840 C C . SER A 1 105 ? 21.234 5.463 -24.886 1.00 58.12 105 SER A C 1
ATOM 842 O O . SER A 1 105 ? 20.627 6.041 -23.983 1.00 58.12 105 SER A O 1
ATOM 844 N N . ILE A 1 106 ? 21.601 4.175 -24.776 1.00 54.09 106 ILE A N 1
ATOM 845 C CA . ILE A 1 106 ? 21.102 3.314 -23.682 1.00 54.09 106 ILE A CA 1
ATOM 846 C C . ILE A 1 106 ? 22.118 2.904 -22.607 1.00 54.09 106 ILE A C 1
ATOM 848 O O . ILE A 1 106 ? 21.717 2.211 -21.672 1.00 54.09 106 ILE A O 1
ATOM 852 N N . ASN A 1 107 ? 23.390 3.314 -22.685 1.00 57.56 107 ASN A N 1
ATOM 853 C CA . ASN A 1 107 ? 24.444 2.971 -21.707 1.00 57.56 107 ASN A CA 1
ATOM 854 C C . ASN A 1 107 ? 24.407 1.487 -21.253 1.00 57.56 107 ASN A C 1
ATOM 856 O O . ASN A 1 107 ? 24.541 1.179 -20.067 1.00 57.56 107 ASN A O 1
ATOM 860 N N . ALA A 1 108 ? 24.121 0.566 -22.183 1.00 55.69 108 ALA A N 1
ATOM 861 C CA . ALA A 1 108 ? 23.978 -0.856 -21.886 1.00 55.69 108 ALA A CA 1
ATOM 862 C C . ALA A 1 108 ? 25.343 -1.558 -21.965 1.00 55.69 108 ALA A C 1
ATOM 864 O O . ALA A 1 108 ? 26.081 -1.329 -22.926 1.00 55.69 108 ALA A O 1
ATOM 865 N N . PRO A 1 109 ? 25.687 -2.433 -21.001 1.00 50.81 109 PRO A N 1
ATOM 866 C CA . PRO A 1 109 ? 26.877 -3.262 -21.110 1.00 50.81 109 PRO A CA 1
ATOM 867 C C . PRO A 1 109 ? 26.722 -4.227 -22.294 1.00 50.81 109 PRO A C 1
ATOM 869 O O . PRO A 1 109 ? 25.664 -4.821 -22.500 1.00 50.81 109 PRO A O 1
ATOM 872 N N . PHE A 1 110 ? 27.786 -4.317 -23.086 1.00 53.34 110 PHE A N 1
ATOM 873 C CA . PHE A 1 110 ? 27.889 -5.035 -24.353 1.00 53.34 110 PHE A CA 1
ATOM 874 C C . PHE A 1 110 ? 27.425 -6.496 -24.228 1.00 53.34 110 PHE A C 1
ATOM 876 O O . PHE A 1 110 ? 28.037 -7.286 -23.512 1.00 53.34 110 PHE A O 1
ATOM 883 N N . LEU A 1 111 ? 26.339 -6.858 -24.917 1.00 49.97 111 LEU A N 1
ATOM 884 C CA . LEU A 1 111 ? 25.965 -8.255 -25.122 1.00 49.97 111 LEU A CA 1
ATOM 885 C C . LEU A 1 111 ? 26.766 -8.759 -26.330 1.00 49.97 111 LEU A C 1
ATOM 887 O O . LEU A 1 111 ? 26.475 -8.377 -27.463 1.00 49.97 111 LEU A O 1
ATOM 891 N N . GLU A 1 112 ? 27.800 -9.565 -26.099 1.00 51.22 112 GLU A N 1
ATOM 892 C CA . GLU A 1 112 ? 28.561 -10.198 -27.178 1.00 51.22 112 GLU A CA 1
ATOM 893 C C . GLU A 1 112 ? 27.855 -11.497 -27.584 1.00 51.22 112 GLU A C 1
ATOM 895 O O . GLU A 1 112 ? 27.855 -12.487 -26.851 1.00 51.22 112 GLU A O 1
ATOM 900 N N . LEU A 1 113 ? 27.189 -11.481 -28.738 1.00 49.75 113 LEU A N 1
ATOM 901 C CA . LEU A 1 113 ? 26.585 -12.671 -29.338 1.00 49.75 113 LEU A CA 1
ATOM 902 C C . LEU A 1 113 ? 27.689 -13.513 -29.990 1.00 49.75 113 LEU A C 1
ATOM 904 O O . LEU A 1 113 ? 27.984 -13.362 -31.171 1.00 49.75 113 LEU A O 1
ATOM 908 N N . VAL A 1 114 ? 28.314 -14.388 -29.203 1.00 45.66 114 VAL A N 1
ATOM 909 C CA . VAL A 1 114 ? 29.328 -15.339 -29.677 1.00 45.66 114 VAL A CA 1
ATOM 910 C C . VAL A 1 114 ? 28.649 -16.670 -30.017 1.00 45.66 114 VAL A C 1
ATOM 912 O O . VAL A 1 114 ? 28.013 -17.271 -29.152 1.00 45.66 114 VAL A O 1
ATOM 915 N N . GLY A 1 115 ? 28.799 -17.150 -31.258 1.00 50.53 115 GLY A N 1
ATOM 916 C CA . GLY A 1 115 ? 28.477 -18.540 -31.628 1.00 50.53 115 GLY A CA 1
ATOM 917 C C . GLY A 1 115 ? 27.287 -18.780 -32.566 1.00 50.53 115 GLY A C 1
ATOM 918 O O . GLY A 1 115 ? 26.890 -19.930 -32.719 1.00 50.53 115 GLY A O 1
ATOM 919 N N . PHE A 1 116 ? 26.729 -17.756 -33.221 1.00 53.09 116 PHE A N 1
ATOM 920 C CA . PHE A 1 116 ? 25.689 -17.951 -34.252 1.00 53.09 116 PHE A CA 1
ATOM 921 C C . PHE A 1 116 ? 26.235 -18.139 -35.680 1.00 53.09 116 PHE A C 1
ATOM 923 O O . PHE A 1 116 ? 25.462 -18.396 -36.599 1.00 53.09 116 PHE A O 1
ATOM 930 N N . ASP A 1 117 ? 27.555 -18.091 -35.869 1.00 54.34 117 ASP A N 1
ATOM 931 C CA . ASP A 1 117 ? 28.187 -18.178 -37.194 1.00 54.34 117 ASP A CA 1
ATOM 932 C C . ASP A 1 117 ? 28.272 -19.604 -37.770 1.00 54.34 117 ASP A C 1
ATOM 934 O O . ASP A 1 117 ? 28.814 -19.791 -38.856 1.00 54.34 117 ASP A O 1
ATOM 938 N N . GLN A 1 118 ? 27.765 -20.630 -37.073 1.00 51.34 118 GLN A N 1
ATOM 939 C CA . GLN A 1 118 ? 28.019 -22.024 -37.460 1.00 51.34 118 GLN A CA 1
ATOM 940 C C . GLN A 1 118 ? 26.791 -22.943 -37.400 1.00 51.34 118 GLN A C 1
ATOM 942 O O . GLN A 1 118 ? 26.888 -24.088 -36.970 1.00 51.34 118 GLN A O 1
ATOM 947 N N . VAL A 1 119 ? 25.628 -22.461 -37.854 1.00 55.25 119 VAL A N 1
ATOM 948 C CA . VAL A 1 119 ? 24.502 -23.335 -38.241 1.00 55.25 119 VAL A CA 1
ATOM 949 C C . VAL A 1 119 ? 23.862 -22.822 -39.533 1.00 55.25 119 VAL A C 1
ATOM 951 O O . VAL A 1 119 ? 22.720 -22.381 -39.567 1.00 55.25 119 VAL A O 1
ATOM 954 N N . HIS A 1 120 ? 24.623 -22.864 -40.617 1.00 50.19 120 HIS A N 1
ATOM 955 C CA . HIS A 1 120 ? 24.073 -22.971 -41.962 1.00 50.19 120 HIS A CA 1
ATOM 956 C C . HIS A 1 120 ? 25.042 -23.820 -42.781 1.00 50.19 120 HIS A C 1
ATOM 958 O O . HIS A 1 120 ? 26.247 -23.628 -42.677 1.00 50.19 120 HIS A O 1
ATOM 964 N N . GLU A 1 121 ? 24.473 -24.738 -43.560 1.00 47.81 121 GLU A N 1
ATOM 965 C CA . GLU A 1 121 ? 25.132 -25.797 -44.343 1.00 47.81 121 GLU A CA 1
ATOM 966 C C . GLU A 1 121 ? 25.502 -27.055 -43.550 1.00 47.81 121 GLU A C 1
ATOM 968 O O . GLU A 1 121 ? 26.638 -27.227 -43.143 1.00 47.81 121 GLU A O 1
ATOM 973 N N . GLU A 1 122 ? 24.523 -27.952 -43.370 1.00 46.91 122 GLU A N 1
ATOM 974 C CA . GLU A 1 122 ? 24.492 -29.212 -44.135 1.00 46.91 122 GLU A CA 1
ATOM 975 C C . GLU A 1 122 ? 23.016 -29.597 -44.401 1.00 46.91 122 GLU A C 1
ATOM 977 O O . GLU A 1 122 ? 22.306 -30.124 -43.540 1.00 46.91 122 GLU A O 1
ATOM 982 N N . GLN A 1 123 ? 22.541 -29.242 -45.597 1.00 38.72 123 GLN A N 1
ATOM 983 C CA . GLN A 1 123 ? 21.504 -29.955 -46.353 1.00 38.72 123 GLN A CA 1
ATOM 984 C C . GLN A 1 123 ? 22.181 -30.489 -47.611 1.00 38.72 123 GLN A C 1
ATOM 986 O O . GLN A 1 123 ? 22.999 -29.725 -48.173 1.00 38.72 123 GLN A O 1
#

pLDDT: mean 81.5, std 20.04, range [38.72, 98.56]